Protein AF-A0A521SF48-F1 (afdb_monomer_lite)

Sequence (61 aa):
MADESIRQLIVNRSPSSDIRKHAASMKLKSLRIEGLFKAIQGITTVEEVFRVTQEFDGDLA

Secondary structure (DSSP, 8-state):
---HHHHHHHHTT--HHHHHHHHHHTTPPPHHHHHHHHHHTTSS-HHHHHHHS----S---

Foldseek 3Di:
DDDPVLVVCVVVVHPPVVNVVVCVVVVNDFQLVVVVVCCVVVNDNNVVSVVPHDDDPDDPD

Radius of gyration: 14.01 Å; chains: 1; bounding box: 28×21×36 Å

Structure (mmCIF, N/CA/C/O backbone):
data_AF-A0A521SF48-F1
#
_entry.id   AF-A0A521SF48-F1
#
loop_
_atom_site.group_PDB
_atom_site.id
_atom_site.type_symbol
_atom_site.label_atom_id
_atom_site.label_alt_id
_atom_site.label_comp_id
_atom_site.label_asym_id
_atom_site.label_entity_id
_atom_site.label_seq_id
_atom_site.pdbx_PDB_ins_code
_atom_site.Cartn_x
_atom_site.Cartn_y
_atom_site.Cartn_z
_atom_site.occupancy
_atom_site.B_iso_or_equiv
_atom_site.auth_seq_id
_atom_site.auth_comp_id
_atom_site.auth_asym_id
_atom_site.auth_atom_id
_atom_site.pdbx_PDB_model_num
ATOM 1 N N . MET A 1 1 ? 18.277 -6.714 -1.265 1.00 56.50 1 MET A N 1
ATOM 2 C CA . MET A 1 1 ? 18.935 -6.639 -2.589 1.00 56.50 1 MET A CA 1
ATOM 3 C C . MET A 1 1 ? 17.914 -6.075 -3.569 1.00 5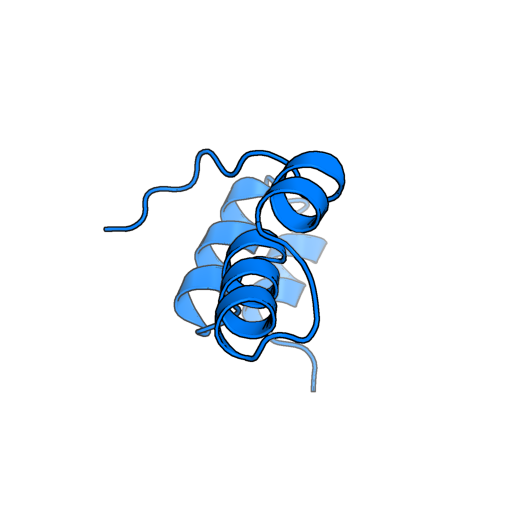6.50 1 MET A C 1
ATOM 5 O O . MET A 1 1 ? 16.746 -6.407 -3.415 1.00 56.50 1 MET A O 1
ATOM 9 N N . ALA A 1 2 ? 18.297 -5.166 -4.469 1.00 67.56 2 ALA A N 1
ATOM 10 C CA . ALA A 1 2 ? 17.348 -4.546 -5.400 1.00 67.56 2 ALA A CA 1
ATOM 11 C C . ALA A 1 2 ? 16.933 -5.538 -6.498 1.00 67.56 2 ALA A C 1
ATOM 13 O O . ALA A 1 2 ? 17.792 -6.225 -7.052 1.00 67.56 2 ALA A O 1
ATOM 14 N N . ASP A 1 3 ? 15.635 -5.594 -6.797 1.00 85.62 3 ASP A N 1
ATOM 15 C CA . ASP A 1 3 ? 15.062 -6.478 -7.813 1.00 85.62 3 ASP A CA 1
ATOM 16 C C . ASP A 1 3 ? 15.638 -6.189 -9.212 1.00 85.62 3 ASP A C 1
ATOM 18 O O . 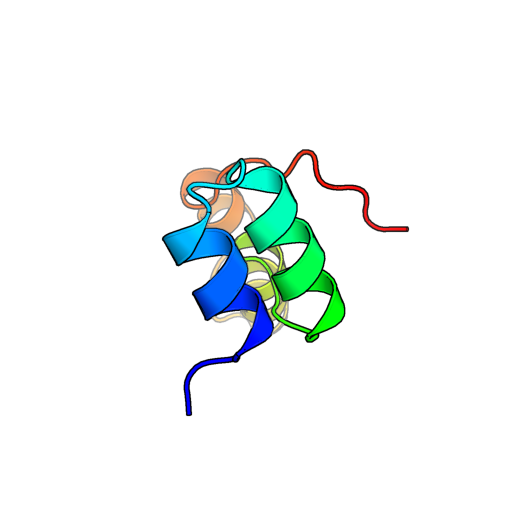ASP A 1 3 ? 15.769 -5.031 -9.621 1.00 85.62 3 ASP A O 1
ATOM 22 N N . GLU A 1 4 ? 16.027 -7.243 -9.933 1.00 88.81 4 GLU A N 1
ATOM 23 C CA . GLU A 1 4 ? 16.639 -7.133 -11.264 1.00 88.81 4 GLU A CA 1
ATOM 24 C C . GLU A 1 4 ? 15.660 -6.574 -12.298 1.00 88.81 4 GLU A C 1
ATOM 26 O O . GLU A 1 4 ? 16.026 -5.707 -13.091 1.00 88.81 4 GLU A O 1
ATOM 31 N N . SER A 1 5 ? 14.404 -7.013 -12.266 1.00 88.44 5 SER A N 1
ATOM 32 C CA . SER A 1 5 ? 13.387 -6.570 -13.217 1.00 88.44 5 SER A CA 1
ATOM 33 C C . SER A 1 5 ? 13.036 -5.100 -13.000 1.00 88.44 5 SER A C 1
ATOM 35 O O . SER A 1 5 ? 12.957 -4.347 -13.969 1.00 88.44 5 SER A O 1
ATOM 37 N N . ILE A 1 6 ? 12.943 -4.635 -11.747 1.00 89.50 6 ILE A N 1
ATOM 38 C CA . ILE A 1 6 ? 12.807 -3.195 -11.455 1.00 89.50 6 ILE A CA 1
ATOM 39 C C . ILE A 1 6 ? 13.996 -2.414 -12.017 1.00 89.50 6 ILE A C 1
ATOM 41 O O . ILE A 1 6 ? 13.810 -1.349 -12.608 1.00 89.50 6 ILE A O 1
ATOM 45 N N . ARG A 1 7 ? 15.221 -2.933 -11.880 1.00 89.75 7 ARG A N 1
ATOM 46 C CA . ARG A 1 7 ? 16.416 -2.266 -12.412 1.00 89.75 7 ARG A CA 1
ATOM 47 C C . ARG A 1 7 ? 16.360 -2.122 -13.929 1.00 89.75 7 ARG A C 1
ATOM 49 O O . ARG A 1 7 ? 16.662 -1.047 -14.442 1.00 89.75 7 ARG A O 1
ATOM 56 N N . GLN A 1 8 ? 15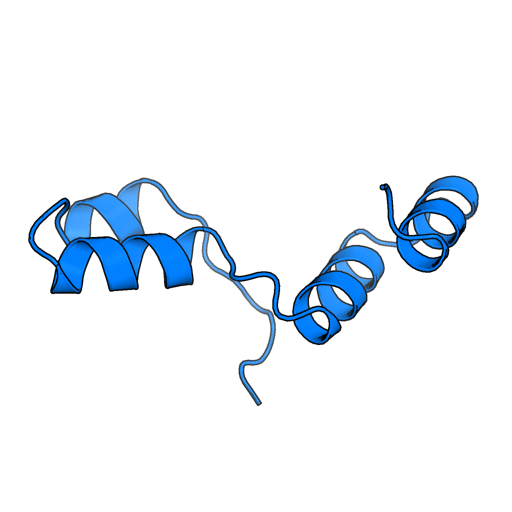.935 -3.166 -14.634 1.00 92.38 8 GLN A N 1
ATOM 57 C CA . GLN A 1 8 ? 15.754 -3.122 -16.085 1.00 92.38 8 GLN A CA 1
ATOM 58 C C . GLN A 1 8 ? 14.686 -2.104 -16.496 1.00 92.38 8 GLN A C 1
ATOM 60 O O . GLN A 1 8 ? 14.919 -1.311 -17.405 1.00 92.38 8 GLN A O 1
ATOM 65 N N . LEU A 1 9 ? 13.553 -2.053 -15.788 1.00 90.75 9 LEU A N 1
ATOM 66 C CA . LEU A 1 9 ? 12.499 -1.064 -16.043 1.00 90.75 9 LEU A CA 1
ATOM 67 C C . LEU A 1 9 ? 12.998 0.377 -15.842 1.00 90.75 9 LEU A C 1
ATOM 69 O O . LEU A 1 9 ? 12.650 1.266 -16.621 1.00 90.75 9 LEU A O 1
ATOM 73 N N . ILE A 1 10 ? 13.860 0.610 -14.845 1.00 91.38 10 ILE A N 1
ATOM 74 C CA . ILE A 1 10 ? 14.502 1.914 -14.617 1.00 91.38 10 ILE A CA 1
ATOM 75 C C . ILE A 1 10 ? 15.449 2.270 -15.769 1.00 91.38 10 ILE A C 1
ATOM 77 O O . ILE A 1 10 ? 15.360 3.374 -16.308 1.00 91.38 10 ILE A O 1
ATOM 81 N N . VAL A 1 11 ? 16.334 1.349 -16.169 1.00 94.44 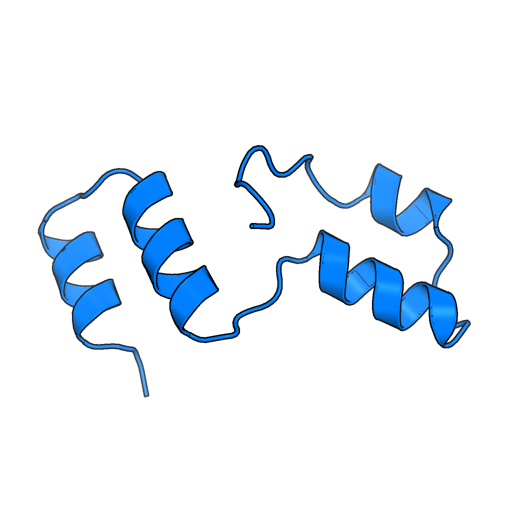11 VAL A N 1
ATOM 82 C CA . VAL A 1 11 ? 17.283 1.559 -17.281 1.00 94.44 11 VAL A CA 1
ATOM 83 C C . VAL A 1 11 ? 16.539 1.873 -18.579 1.00 94.44 11 VAL A C 1
ATOM 85 O O . VAL A 1 11 ? 16.916 2.792 -19.304 1.00 94.44 11 VAL A O 1
ATOM 88 N N . ASN A 1 12 ? 15.427 1.181 -18.818 1.00 94.31 12 ASN A N 1
ATOM 89 C CA . ASN A 1 12 ? 14.585 1.364 -19.996 1.00 94.31 12 ASN A CA 1
ATOM 90 C C . ASN A 1 12 ? 13.680 2.606 -19.922 1.00 94.31 12 ASN A C 1
ATOM 92 O O . ASN A 1 12 ? 12.891 2.823 -20.840 1.00 94.31 12 ASN A O 1
ATOM 96 N N . ARG A 1 13 ? 13.746 3.401 -18.840 1.00 90.44 13 ARG A N 1
ATOM 97 C CA . ARG A 1 13 ? 12.842 4.538 -18.570 1.00 90.44 13 ARG A CA 1
ATOM 98 C C . ARG A 1 13 ? 11.372 4.172 -18.773 1.00 90.44 13 ARG A C 1
ATOM 100 O O . ARG A 1 13 ? 10.589 4.956 -19.309 1.00 90.44 13 ARG A O 1
ATOM 107 N N . SER A 1 14 ? 11.016 2.954 -18.374 1.00 91.25 14 SER A N 1
ATOM 108 C CA . SER A 1 14 ? 9.662 2.447 -18.537 1.00 91.25 14 SER A CA 1
ATOM 109 C C . SER A 1 14 ? 8.674 3.313 -17.749 1.00 91.25 14 SER A C 1
ATOM 111 O O . SER A 1 14 ? 9.045 3.889 -16.717 1.00 91.25 14 SER A O 1
ATOM 113 N N . PRO A 1 15 ? 7.417 3.419 -18.209 1.00 90.69 15 PRO A N 1
ATOM 114 C CA . PRO A 1 15 ? 6.371 4.104 -17.474 1.00 90.69 15 PRO A CA 1
ATOM 115 C C . PRO A 1 15 ? 6.325 3.656 -16.015 1.00 90.69 15 PRO A C 1
ATOM 117 O O . PRO A 1 15 ? 6.454 2.476 -15.685 1.00 90.69 15 PRO A O 1
ATOM 120 N N . SER A 1 16 ? 6.077 4.608 -15.119 1.00 85.00 16 SER A N 1
ATOM 121 C CA . SER A 1 16 ? 5.997 4.317 -13.686 1.00 85.00 16 SER A CA 1
ATOM 122 C C . SER A 1 16 ? 4.897 3.295 -13.350 1.00 85.00 16 SER A C 1
ATOM 124 O O . SER A 1 16 ? 4.988 2.615 -12.331 1.00 85.00 16 SER A O 1
ATOM 126 N N . SER A 1 17 ? 3.890 3.134 -14.217 1.00 85.75 17 SER A N 1
ATOM 127 C CA . SER A 1 17 ? 2.870 2.083 -14.128 1.00 85.75 17 SER A CA 1
ATOM 128 C C . SER A 1 17 ? 3.451 0.675 -14.197 1.00 85.75 17 SER A C 1
ATOM 130 O O . SER A 1 17 ? 2.972 -0.201 -13.485 1.00 85.75 17 SER A O 1
ATOM 132 N N . ASP A 1 18 ? 4.485 0.455 -15.003 1.00 87.25 18 ASP A N 1
ATOM 133 C CA . ASP A 1 18 ? 5.032 -0.883 -15.244 1.00 87.25 18 ASP A CA 1
ATOM 134 C C . ASP A 1 18 ? 5.908 -1.321 -14.072 1.00 87.25 18 ASP A C 1
ATOM 136 O O . ASP A 1 18 ? 5.801 -2.449 -13.593 1.00 87.25 18 ASP A O 1
ATOM 140 N N . ILE A 1 19 ? 6.668 -0.377 -13.506 1.00 86.94 19 ILE A N 1
ATOM 141 C CA . ILE A 1 19 ? 7.388 -0.571 -12.241 1.00 86.94 19 ILE A CA 1
ATOM 142 C C . ILE A 1 19 ? 6.398 -0.895 -11.115 1.00 86.94 19 ILE A C 1
ATOM 144 O O . ILE A 1 19 ? 6.637 -1.807 -10.324 1.00 86.94 19 ILE A O 1
ATOM 148 N N . ARG A 1 20 ? 5.263 -0.184 -11.054 1.00 80.12 20 ARG A N 1
ATOM 149 C CA . ARG A 1 20 ? 4.217 -0.424 -10.047 1.00 80.12 20 ARG A CA 1
ATOM 150 C C . ARG A 1 20 ? 3.553 -1.793 -10.198 1.00 80.12 20 ARG A C 1
ATOM 152 O O . ARG A 1 20 ? 3.366 -2.469 -9.191 1.00 80.12 20 ARG A O 1
ATOM 159 N N . LYS A 1 21 ? 3.227 -2.219 -11.421 1.00 84.56 21 LYS A N 1
ATOM 160 C CA . LYS A 1 21 ? 2.658 -3.552 -11.694 1.00 84.56 21 LYS A CA 1
ATOM 161 C C . LYS A 1 21 ? 3.609 -4.663 -11.258 1.00 84.56 21 LYS A C 1
ATOM 163 O O . LYS A 1 21 ? 3.195 -5.592 -10.567 1.00 84.56 21 LYS A O 1
ATOM 168 N N . HIS A 1 22 ? 4.894 -4.530 -11.589 1.00 86.56 22 HIS A N 1
ATOM 169 C CA . HIS A 1 22 ? 5.915 -5.472 -11.135 1.00 86.56 22 HIS A CA 1
ATOM 170 C C . HIS A 1 22 ? 6.023 -5.487 -9.606 1.00 86.56 22 HIS A C 1
ATOM 172 O O . HIS A 1 22 ? 5.967 -6.549 -8.995 1.00 86.56 22 HIS A O 1
ATOM 178 N N . ALA A 1 23 ? 6.060 -4.319 -8.961 1.00 82.50 23 ALA A N 1
ATOM 179 C CA . ALA A 1 23 ? 6.086 -4.213 -7.502 1.00 82.50 23 ALA A CA 1
ATOM 180 C C . ALA A 1 23 ? 4.868 -4.878 -6.825 1.00 82.50 23 ALA A C 1
ATOM 182 O O . ALA A 1 23 ? 5.034 -5.581 -5.826 1.00 82.50 23 ALA A O 1
ATOM 183 N N . ALA A 1 24 ? 3.664 -4.722 -7.384 1.00 80.31 24 ALA A N 1
ATOM 184 C CA . ALA A 1 24 ? 2.454 -5.378 -6.886 1.00 80.31 24 ALA A CA 1
ATOM 185 C C . ALA A 1 24 ? 2.561 -6.914 -6.960 1.00 80.31 24 ALA A C 1
ATOM 187 O O . ALA A 1 24 ? 2.215 -7.606 -6.001 1.00 80.31 24 ALA A O 1
ATOM 188 N N . SER A 1 25 ? 3.140 -7.450 -8.043 1.00 81.94 25 SER A N 1
ATOM 189 C CA . SER A 1 25 ? 3.408 -8.893 -8.176 1.00 81.94 25 SER A CA 1
ATOM 190 C C . SER A 1 25 ? 4.387 -9.425 -7.118 1.00 81.94 25 SER A C 1
ATOM 192 O O . SER A 1 25 ? 4.308 -10.582 -6.707 1.00 81.94 25 SER A O 1
ATOM 194 N N . MET A 1 26 ? 5.259 -8.558 -6.594 1.00 80.38 26 MET A N 1
ATOM 195 C CA . MET A 1 26 ? 6.236 -8.883 -5.551 1.00 80.38 26 MET A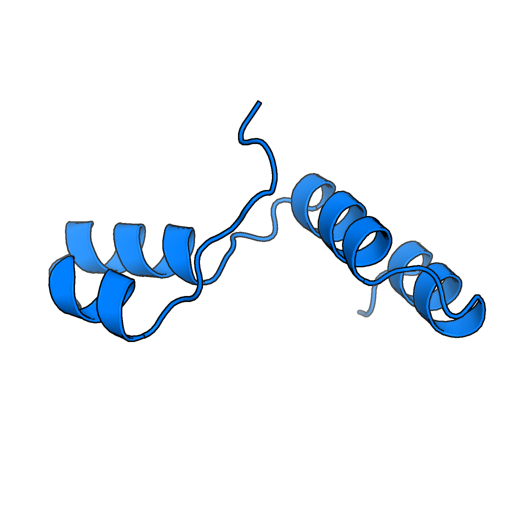 CA 1
ATOM 196 C C . MET A 1 26 ? 5.670 -8.814 -4.121 1.00 80.38 26 MET A C 1
ATOM 198 O O . MET A 1 26 ? 6.438 -8.785 -3.159 1.00 80.38 26 MET A O 1
ATOM 202 N N . LYS A 1 27 ? 4.339 -8.781 -3.950 1.00 77.81 27 LYS A N 1
ATOM 203 C CA . LYS A 1 27 ? 3.656 -8.603 -2.651 1.00 77.81 27 LYS A CA 1
ATOM 204 C C . LYS A 1 27 ? 4.014 -7.293 -1.934 1.00 77.81 27 LYS A C 1
ATOM 206 O O . LYS A 1 27 ? 3.826 -7.187 -0.719 1.00 77.81 27 LYS A O 1
ATOM 211 N N . LEU A 1 28 ? 4.515 -6.285 -2.653 1.00 83.44 28 LEU A N 1
ATOM 212 C CA . LEU A 1 28 ? 4.692 -4.954 -2.079 1.00 83.44 28 LEU A CA 1
ATOM 213 C C . LEU A 1 28 ? 3.318 -4.305 -1.911 1.00 83.44 28 LEU A C 1
ATOM 215 O O . LEU A 1 28 ? 2.555 -4.165 -2.865 1.00 83.44 28 LEU A O 1
ATOM 219 N N . LYS A 1 29 ? 2.998 -3.915 -0.677 1.00 83.44 29 LYS A N 1
ATOM 220 C CA . LYS A 1 29 ? 1.755 -3.212 -0.361 1.00 83.44 29 LYS A CA 1
ATOM 221 C C . LYS A 1 29 ? 1.892 -1.737 -0.712 1.00 83.44 29 LYS A C 1
ATOM 223 O O . LYS A 1 29 ? 2.939 -1.129 -0.484 1.00 83.44 29 LYS A O 1
ATOM 228 N N . SER A 1 30 ? 0.814 -1.141 -1.212 1.00 87.44 30 SER A N 1
ATOM 229 C CA . SER A 1 30 ? 0.747 0.313 -1.326 1.00 87.44 30 SER A CA 1
ATOM 230 C C . SER A 1 30 ? 0.720 0.957 0.065 1.00 87.44 30 SER A C 1
ATOM 232 O O . SER A 1 30 ? 0.286 0.344 1.045 1.00 87.44 30 SER A O 1
ATOM 234 N N . LEU A 1 31 ? 1.140 2.224 0.148 1.00 90.06 31 LEU A N 1
ATOM 235 C CA . LEU A 1 31 ? 1.094 2.994 1.397 1.00 90.06 31 LEU A CA 1
ATOM 236 C C . LEU A 1 31 ? -0.322 3.068 1.979 1.00 90.06 31 LEU A C 1
ATOM 238 O O . LEU A 1 31 ? -0.484 3.031 3.195 1.00 90.06 31 LEU A O 1
ATOM 242 N N . ARG A 1 32 ? -1.345 3.119 1.117 1.00 90.62 32 ARG A N 1
ATOM 243 C CA . ARG A 1 32 ? -2.752 3.093 1.524 1.00 90.62 32 ARG A CA 1
ATOM 244 C C . ARG A 1 32 ? -3.122 1.779 2.203 1.00 90.62 32 ARG A C 1
ATOM 24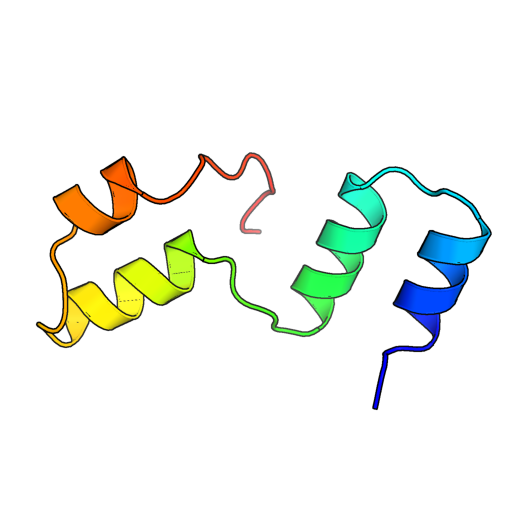6 O O . ARG A 1 32 ? -3.660 1.805 3.303 1.00 90.62 32 ARG A O 1
ATOM 253 N N . ILE A 1 33 ? -2.811 0.642 1.577 1.00 90.38 33 ILE A N 1
ATOM 254 C CA . ILE A 1 33 ? -3.109 -0.683 2.144 1.00 90.38 33 ILE A CA 1
ATOM 255 C C . ILE A 1 33 ? -2.385 -0.869 3.478 1.00 90.38 33 ILE A C 1
ATOM 257 O O . ILE A 1 33 ? -2.984 -1.320 4.451 1.00 90.38 33 ILE A O 1
ATOM 261 N N . GLU A 1 34 ? -1.117 -0.474 3.554 1.00 93.00 34 GLU A N 1
ATOM 262 C CA . GLU A 1 34 ? -0.354 -0.546 4.799 1.00 93.00 34 GLU A CA 1
ATOM 263 C C . GLU A 1 34 ? -0.912 0.387 5.886 1.00 93.00 34 GLU A C 1
ATOM 265 O O . GLU A 1 34 ? -0.998 0.007 7.052 1.00 93.00 34 GLU A O 1
ATOM 270 N N . GLY A 1 35 ? -1.355 1.588 5.509 1.00 93.81 35 GLY A N 1
ATOM 271 C CA . GLY A 1 35 ? -2.051 2.509 6.404 1.00 93.81 35 GLY A CA 1
ATOM 272 C C . GLY A 1 35 ? -3.343 1.913 6.965 1.00 93.81 35 GLY A C 1
ATOM 273 O O . GLY A 1 35 ? -3.578 1.993 8.168 1.00 93.81 35 GLY A O 1
ATOM 274 N N . LEU A 1 36 ? -4.143 1.242 6.132 1.00 94.75 36 LEU A N 1
ATOM 275 C CA . LEU A 1 36 ? -5.369 0.570 6.574 1.00 94.75 36 LEU A CA 1
ATOM 276 C C . LEU A 1 36 ? -5.082 -0.558 7.575 1.00 94.75 36 LEU A C 1
ATOM 278 O O . LEU A 1 36 ? -5.788 -0.677 8.573 1.00 94.75 36 LEU A O 1
ATOM 282 N N . PHE A 1 37 ? -4.017 -1.344 7.374 1.00 95.56 37 PHE A N 1
ATOM 283 C CA . PHE A 1 37 ? -3.597 -2.344 8.365 1.00 95.56 37 PHE A CA 1
ATOM 284 C C . PHE A 1 37 ? -3.243 -1.708 9.712 1.00 95.56 37 PHE A C 1
ATOM 286 O O . PHE A 1 37 ? -3.644 -2.216 10.758 1.00 95.56 37 PHE A O 1
ATOM 293 N N . LYS A 1 38 ? -2.539 -0.574 9.695 1.00 95.88 38 LYS A N 1
ATOM 294 C CA . LYS A 1 38 ? -2.210 0.177 10.913 1.00 95.88 38 LYS A CA 1
ATOM 295 C C . LYS A 1 38 ? -3.451 0.766 11.582 1.00 95.88 38 LYS A C 1
ATOM 297 O O . LYS A 1 38 ? -3.505 0.806 12.808 1.00 95.88 38 LYS A O 1
ATOM 302 N N . ALA A 1 39 ? -4.452 1.177 10.803 1.00 97.00 39 ALA A N 1
ATOM 303 C CA . ALA A 1 39 ? -5.724 1.649 11.339 1.00 97.00 39 ALA A CA 1
ATOM 304 C C . ALA A 1 39 ? -6.487 0.525 12.058 1.00 97.00 39 ALA A C 1
ATOM 306 O O . ALA A 1 39 ? -6.961 0.722 13.172 1.00 97.00 39 ALA A O 1
ATOM 307 N N . ILE A 1 40 ? -6.516 -0.684 11.482 1.00 96.81 40 ILE A N 1
ATOM 308 C CA . ILE A 1 40 ? -7.098 -1.878 12.127 1.00 96.81 40 ILE A CA 1
ATOM 309 C C . ILE A 1 40 ? -6.378 -2.208 13.444 1.00 96.81 40 ILE A C 1
ATOM 311 O O . ILE A 1 40 ? -7.006 -2.632 14.409 1.00 96.81 40 ILE A O 1
ATOM 315 N N . GLN A 1 41 ? -5.064 -1.993 13.501 1.00 97.75 41 GLN A N 1
ATOM 316 C CA . GLN A 1 41 ? -4.256 -2.184 14.710 1.00 97.75 41 GLN A CA 1
ATOM 317 C C . GLN A 1 41 ? -4.407 -1.049 15.740 1.00 97.75 41 GLN A C 1
ATOM 319 O O . GLN A 1 41 ? -3.795 -1.117 16.803 1.00 97.75 41 GLN A O 1
ATOM 324 N N . GLY A 1 42 ? -5.185 -0.001 15.442 1.00 96.06 42 GLY A N 1
ATOM 325 C CA . GLY A 1 42 ? -5.376 1.153 16.324 1.00 96.06 42 GLY A CA 1
ATOM 326 C C . GLY A 1 42 ? -4.176 2.105 16.401 1.00 96.06 42 GLY A C 1
ATOM 327 O O . GLY A 1 42 ? -4.092 2.899 17.331 1.00 96.06 42 GLY A O 1
ATOM 328 N N . ILE A 1 43 ? -3.235 2.028 15.452 1.00 98.12 43 ILE A N 1
ATOM 329 C CA . ILE A 1 43 ? -2.022 2.868 15.420 1.00 98.12 43 ILE A CA 1
ATOM 330 C C . ILE A 1 43 ? -2.296 4.231 14.761 1.00 98.12 43 ILE A C 1
ATOM 332 O O . ILE A 1 43 ? -1.663 5.226 15.099 1.00 98.12 43 ILE A O 1
ATOM 336 N N . THR A 1 44 ? -3.220 4.277 13.802 1.00 97.06 44 THR A N 1
ATOM 337 C CA . THR A 1 44 ? -3.636 5.485 13.062 1.00 97.06 44 THR A CA 1
ATOM 338 C C . THR A 1 44 ? -5.147 5.438 12.820 1.00 97.06 44 THR A C 1
ATOM 340 O O . THR A 1 44 ? -5.796 4.454 13.181 1.00 97.06 44 THR A O 1
ATOM 343 N N . THR A 1 45 ? -5.727 6.475 12.215 1.00 97.12 45 THR A N 1
ATOM 344 C CA . THR A 1 45 ? -7.147 6.500 11.845 1.00 97.12 45 THR A CA 1
ATOM 345 C C . THR A 1 45 ? -7.343 6.339 10.344 1.00 97.12 45 THR A C 1
ATOM 347 O O . THR A 1 45 ? -6.463 6.637 9.535 1.00 97.12 45 THR A O 1
ATOM 350 N N . VAL A 1 46 ? -8.529 5.874 9.954 1.00 95.38 46 VAL A N 1
ATOM 351 C CA . VAL A 1 46 ? -8.894 5.729 8.541 1.00 95.38 46 VAL A CA 1
ATOM 352 C C . VAL A 1 46 ? -8.867 7.094 7.838 1.00 95.38 46 VAL A C 1
ATOM 354 O O . VAL A 1 46 ? -8.376 7.200 6.714 1.00 95.38 46 VAL A O 1
ATOM 357 N N . GLU A 1 47 ? -9.301 8.157 8.517 1.00 95.81 47 GLU A N 1
ATOM 358 C CA . GLU A 1 47 ? -9.248 9.530 8.010 1.00 95.81 47 GLU A CA 1
ATOM 359 C C . GLU A 1 47 ? -7.813 10.013 7.780 1.00 95.81 47 GLU A C 1
ATOM 361 O O . GLU A 1 47 ? -7.533 10.661 6.771 1.00 95.81 47 GLU A O 1
ATOM 366 N N . GLU A 1 48 ? -6.883 9.690 8.683 1.00 94.81 48 GLU A N 1
ATOM 367 C CA . GLU A 1 48 ? -5.474 10.038 8.506 1.00 94.81 48 GLU A CA 1
ATOM 368 C C . GLU A 1 48 ? -4.877 9.327 7.289 1.00 94.81 48 GLU A C 1
ATOM 370 O O . GLU A 1 48 ? -4.217 9.964 6.465 1.00 94.81 48 GLU A O 1
ATOM 375 N N . VAL A 1 49 ? -5.165 8.034 7.124 1.00 94.69 49 VAL A N 1
ATOM 376 C CA . VAL A 1 49 ? -4.701 7.247 5.973 1.00 94.69 49 VAL A CA 1
ATOM 377 C C . VAL A 1 49 ? -5.203 7.849 4.664 1.00 94.69 49 VAL A C 1
ATOM 379 O O . VAL A 1 49 ? -4.412 8.027 3.735 1.00 94.69 49 VAL A O 1
ATOM 382 N N . PHE A 1 50 ? -6.483 8.211 4.574 1.00 92.75 50 PHE A N 1
ATOM 383 C CA . PHE A 1 50 ? -7.023 8.838 3.365 1.00 92.75 50 PHE A CA 1
ATOM 384 C C . PHE A 1 50 ? -6.471 10.241 3.116 1.00 92.75 50 PHE A C 1
ATOM 386 O O . PHE A 1 50 ? -6.216 10.597 1.970 1.00 92.75 50 PHE A O 1
ATOM 393 N N . ARG A 1 51 ? -6.220 11.023 4.170 1.00 92.75 51 ARG A N 1
ATOM 394 C CA . ARG A 1 51 ? -5.631 12.363 4.046 1.00 92.75 51 ARG A CA 1
ATOM 395 C C . ARG A 1 51 ? -4.180 12.328 3.556 1.00 92.75 51 ARG A C 1
ATOM 397 O O . ARG A 1 51 ? -3.755 13.246 2.861 1.00 92.75 51 ARG A O 1
ATOM 404 N N . VAL A 1 52 ? -3.407 11.317 3.954 1.00 92.69 52 VAL A N 1
ATOM 405 C CA . VAL A 1 52 ? -1.950 11.266 3.728 1.00 92.69 52 VAL A CA 1
ATOM 406 C C . VAL A 1 52 ? -1.567 10.379 2.536 1.00 92.69 52 VAL A C 1
ATOM 408 O O . VAL A 1 52 ? -0.477 10.533 1.985 1.00 92.69 52 VAL A O 1
ATOM 411 N N . THR A 1 53 ? -2.443 9.469 2.094 1.00 90.56 53 THR A N 1
ATOM 412 C CA . THR A 1 53 ? -2.149 8.544 0.985 1.00 90.56 53 THR A CA 1
ATOM 413 C C . THR A 1 53 ? -2.936 8.870 -0.283 1.00 90.56 53 THR A C 1
ATOM 415 O O . THR A 1 53 ? -4.151 9.054 -0.260 1.00 90.56 53 THR A O 1
ATOM 418 N N . GLN A 1 54 ? -2.243 8.884 -1.423 1.00 80.44 54 GLN A N 1
ATOM 419 C CA . GLN A 1 54 ? -2.862 9.107 -2.735 1.00 80.44 54 GLN A CA 1
ATOM 420 C C . GLN A 1 54 ? -3.792 7.952 -3.136 1.00 80.44 54 GLN A C 1
ATOM 422 O O . GLN A 1 54 ? -3.584 6.807 -2.719 1.00 80.44 54 GLN A O 1
ATOM 427 N N . GLU A 1 55 ? -4.817 8.263 -3.942 1.00 67.50 55 GLU A N 1
ATOM 428 C CA . GLU A 1 55 ? -5.653 7.244 -4.583 1.00 67.50 55 GLU A CA 1
ATOM 429 C C . GLU A 1 55 ? -4.826 6.406 -5.549 1.00 67.50 55 GLU A C 1
ATOM 431 O O . GLU A 1 55 ? -3.944 6.903 -6.248 1.00 67.50 55 GLU A O 1
ATOM 436 N N . PHE A 1 56 ? -5.066 5.099 -5.508 1.00 62.62 56 PHE A N 1
ATOM 437 C CA . PHE A 1 56 ? -4.371 4.132 -6.334 1.00 62.62 56 PHE A CA 1
ATOM 438 C C . PHE A 1 56 ? -5.360 3.588 -7.363 1.00 62.62 56 PHE A C 1
ATOM 440 O O . PHE A 1 56 ? -6.187 2.752 -7.016 1.00 62.62 56 PHE A O 1
ATOM 447 N N . ASP A 1 57 ? -5.236 4.033 -8.615 1.00 53.62 57 ASP A N 1
ATOM 448 C CA . ASP A 1 57 ? -5.976 3.520 -9.786 1.00 53.62 57 ASP A CA 1
ATOM 449 C C . ASP A 1 57 ? -5.345 2.236 -10.359 1.00 53.62 57 ASP A C 1
ATOM 451 O O . ASP A 1 57 ? -5.236 2.045 -11.570 1.00 53.62 57 ASP A O 1
ATOM 455 N N . GLY A 1 58 ? -4.816 1.370 -9.498 1.00 52.66 58 GLY A N 1
ATOM 456 C CA . GLY A 1 58 ? -4.259 0.088 -9.911 1.00 52.66 58 GLY A CA 1
ATOM 457 C C . GLY A 1 58 ? -5.131 -1.027 -9.376 1.00 52.66 58 GLY A C 1
ATOM 458 O O . GLY A 1 58 ? -5.133 -1.280 -8.177 1.00 52.66 58 GLY A O 1
ATOM 459 N N . ASP A 1 59 ? -5.875 -1.659 -10.270 1.00 44.09 59 ASP A N 1
ATOM 460 C CA . ASP A 1 59 ? -6.758 -2.790 -10.014 1.00 44.09 59 ASP A CA 1
ATOM 461 C C . ASP A 1 59 ? -6.240 -3.741 -8.920 1.00 44.09 59 ASP A C 1
ATOM 463 O O . ASP A 1 59 ? -5.224 -4.424 -9.075 1.00 44.09 59 ASP A O 1
ATOM 467 N N . LEU A 1 60 ? -6.975 -3.792 -7.808 1.00 44.09 60 LEU A N 1
ATOM 468 C CA . LEU A 1 60 ? -7.033 -4.971 -6.951 1.00 44.09 60 LEU A CA 1
ATOM 469 C C . LEU A 1 60 ? -7.933 -5.979 -7.673 1.00 44.09 60 LEU A C 1
ATOM 471 O O . LEU A 1 60 ? -9.143 -6.000 -7.451 1.00 44.09 60 LEU A O 1
ATOM 475 N N . ALA A 1 61 ? -7.333 -6.752 -8.576 1.00 41.00 61 ALA A N 1
ATOM 476 C CA . ALA A 1 61 ? -7.849 -8.060 -8.964 1.00 41.00 61 ALA A CA 1
ATOM 477 C C . ALA A 1 61 ? -7.225 -9.126 -8.055 1.00 41.00 61 ALA A C 1
ATOM 479 O O . ALA A 1 61 ? -5.991 -9.060 -7.837 1.00 41.00 61 ALA A O 1
#

pLDDT: mean 84.83, std 14.08, range [41.0, 98.12]